Protein AF-A0A974UGQ9-F1 (afdb_monomer)

Nearest PDB structures (foldseek):
  7v5c-assembly1_B  TM=2.512E-01  e=5.609E+00  Mus musculus
  8k7b-assembly1_B  TM=2.085E-01  e=6.513E+00  Homo sapiens

Radius of gyration: 21.63 Å; Cα contacts (8 Å, |Δi|>4): 113; chains: 1; bounding box: 71×26×60 Å

Structure (mmCIF, N/CA/C/O backbone):
data_AF-A0A974UGQ9-F1
#
_entry.id   AF-A0A974UGQ9-F1
#
loop_
_atom_site.group_PDB
_atom_site.id
_atom_site.type_symbol
_atom_site.label_atom_id
_atom_site.label_alt_id
_atom_site.label_comp_id
_atom_site.label_asym_id
_atom_site.label_entity_id
_atom_site.label_seq_id
_atom_site.pdbx_PDB_ins_code
_atom_site.Cartn_x
_atom_site.Cartn_y
_atom_site.Cartn_z
_atom_site.occupancy
_atom_site.B_iso_or_equiv
_atom_site.auth_seq_id
_atom_site.auth_comp_id
_atom_site.auth_asym_id
_atom_site.auth_atom_id
_atom_site.pdbx_PDB_model_num
ATOM 1 N N . MET A 1 1 ? -46.590 -1.034 2.538 1.00 43.97 1 MET A N 1
ATOM 2 C CA . MET A 1 1 ? -45.376 -0.932 3.390 1.00 43.97 1 MET A CA 1
ATOM 3 C C . MET A 1 1 ? -44.302 -2.013 3.119 1.00 43.97 1 MET A C 1
ATOM 5 O O . MET A 1 1 ? -43.391 -2.143 3.923 1.00 43.97 1 MET A O 1
ATOM 9 N N . GLY A 1 2 ? -44.325 -2.757 1.995 1.00 46.28 2 GLY A N 1
ATOM 10 C CA . GLY A 1 2 ? -43.420 -3.911 1.774 1.00 46.28 2 GLY A CA 1
ATOM 11 C C . GLY A 1 2 ? -42.158 -3.693 0.917 1.00 46.28 2 GLY A C 1
ATOM 12 O O . GLY A 1 2 ? -41.289 -4.555 0.915 1.00 46.28 2 GLY A O 1
ATOM 13 N N . LYS A 1 3 ? -42.015 -2.569 0.194 1.00 45.50 3 LYS A N 1
ATOM 14 C CA . LYS A 1 3 ? -40.876 -2.352 -0.730 1.00 45.50 3 LYS A CA 1
ATOM 15 C C . LYS A 1 3 ? -39.628 -1.748 -0.064 1.00 45.50 3 LYS A C 1
ATOM 17 O O . LYS A 1 3 ? -38.515 -2.003 -0.506 1.00 45.50 3 LYS A O 1
ATOM 22 N N . THR A 1 4 ? -39.797 -0.987 1.016 1.00 51.03 4 THR A N 1
ATOM 23 C CA . THR A 1 4 ? -38.701 -0.299 1.723 1.00 51.03 4 THR A CA 1
ATOM 24 C C . THR A 1 4 ? -37.868 -1.227 2.608 1.00 51.03 4 THR A C 1
ATOM 26 O O . THR A 1 4 ? -36.657 -1.046 2.680 1.00 51.03 4 THR A O 1
ATOM 29 N N . LYS A 1 5 ? -38.472 -2.259 3.219 1.00 51.47 5 LYS A N 1
ATOM 30 C CA . LYS A 1 5 ? -37.735 -3.266 4.011 1.00 51.47 5 LYS A CA 1
ATOM 31 C C . LYS A 1 5 ? -36.704 -4.024 3.170 1.00 51.47 5 LYS A C 1
ATOM 33 O O . LYS A 1 5 ? -35.559 -4.133 3.580 1.00 51.47 5 LYS A O 1
ATOM 38 N N . ASN A 1 6 ? -37.082 -4.438 1.961 1.00 61.50 6 ASN A N 1
ATOM 39 C CA . ASN A 1 6 ? -36.206 -5.196 1.065 1.00 61.50 6 ASN A CA 1
ATOM 40 C C . ASN A 1 6 ? -35.046 -4.328 0.524 1.00 61.50 6 ASN A C 1
ATOM 42 O O . ASN A 1 6 ? -33.913 -4.780 0.431 1.00 61.50 6 ASN A O 1
ATOM 46 N N . GLY A 1 7 ? -35.292 -3.040 0.241 1.00 64.62 7 GLY A N 1
ATOM 47 C CA . GLY A 1 7 ? -34.238 -2.101 -0.172 1.00 64.62 7 GLY A CA 1
ATOM 48 C C . GLY A 1 7 ? -33.210 -1.811 0.927 1.00 64.62 7 GLY A C 1
ATOM 49 O O . GLY A 1 7 ? -32.010 -1.812 0.658 1.00 64.62 7 GLY A O 1
ATOM 50 N N . LEU A 1 8 ? -33.670 -1.617 2.167 1.00 65.38 8 LEU A N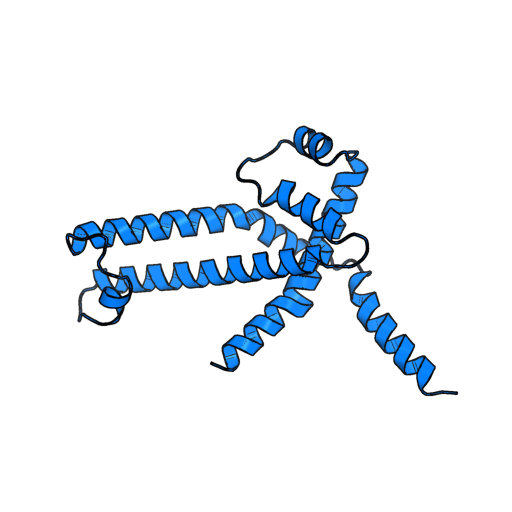 1
ATOM 51 C CA . LEU A 1 8 ? -32.792 -1.421 3.324 1.00 65.38 8 LEU A CA 1
ATOM 52 C C . LEU A 1 8 ? -32.012 -2.689 3.669 1.00 65.38 8 LEU A C 1
ATOM 54 O O . LEU A 1 8 ? -30.823 -2.595 3.935 1.00 65.38 8 LEU A O 1
ATOM 58 N N . GLU A 1 9 ? -32.630 -3.869 3.602 1.00 62.41 9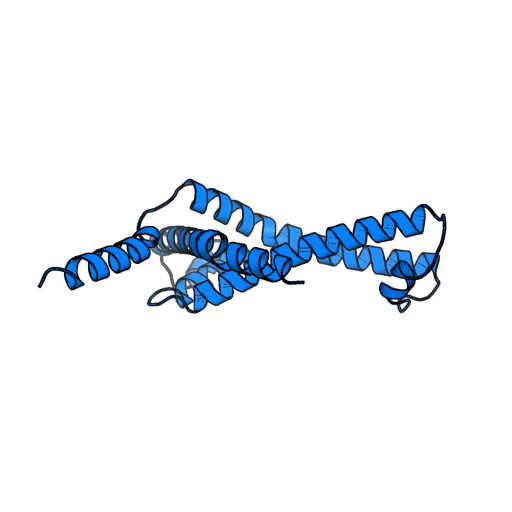 GLU A N 1
ATOM 59 C CA . GLU A 1 9 ? -31.929 -5.146 3.790 1.00 62.41 9 GLU A CA 1
ATOM 60 C C . GLU A 1 9 ? -30.865 -5.381 2.715 1.00 62.41 9 GLU A C 1
ATOM 62 O O . GLU A 1 9 ? -29.772 -5.833 3.036 1.00 62.41 9 GLU A O 1
ATOM 67 N N . ARG A 1 10 ? -31.125 -5.012 1.454 1.00 60.66 10 ARG A N 1
ATOM 68 C CA . ARG A 1 10 ? -30.128 -5.094 0.372 1.00 60.66 10 ARG A CA 1
ATOM 69 C C . ARG A 1 10 ? -28.969 -4.120 0.575 1.00 60.66 10 ARG A C 1
ATOM 71 O O . ARG A 1 10 ? -27.827 -4.535 0.421 1.00 60.66 10 ARG A O 1
ATOM 78 N N . LEU A 1 11 ? -29.246 -2.876 0.976 1.00 58.72 11 LEU A N 1
ATOM 79 C CA . LEU A 1 11 ? -28.219 -1.894 1.354 1.00 58.72 11 LEU A CA 1
ATOM 80 C C . LEU A 1 11 ? -27.404 -2.377 2.559 1.00 58.72 11 LEU A C 1
ATOM 82 O O . LEU A 1 11 ? -26.178 -2.378 2.534 1.00 58.72 11 LEU A O 1
ATOM 86 N N . MET A 1 12 ? -28.073 -2.838 3.613 1.00 59.41 12 MET A N 1
ATOM 87 C CA . MET A 1 12 ? -27.414 -3.374 4.801 1.00 59.41 12 MET A CA 1
ATOM 88 C C . MET A 1 12 ? -26.589 -4.618 4.475 1.00 59.41 12 MET A C 1
ATOM 90 O O . MET A 1 12 ? -25.503 -4.755 5.018 1.00 59.41 12 MET A O 1
ATOM 94 N N . ASN A 1 13 ? -27.048 -5.489 3.574 1.00 56.56 13 ASN A N 1
ATOM 95 C CA . ASN A 1 13 ? -26.286 -6.655 3.137 1.00 56.56 13 ASN A CA 1
ATOM 96 C C . ASN A 1 13 ? -25.090 -6.263 2.266 1.00 56.56 13 ASN A C 1
ATOM 98 O O . ASN A 1 13 ? -24.013 -6.797 2.494 1.00 56.56 13 ASN A O 1
ATOM 102 N N . SER A 1 14 ? -25.221 -5.285 1.360 1.00 55.34 14 SER A N 1
ATOM 103 C CA . SER A 1 14 ? -24.062 -4.767 0.623 1.00 55.34 14 SER A CA 1
ATOM 104 C C . SER A 1 14 ? -23.028 -4.151 1.564 1.00 55.34 14 SER A C 1
ATOM 106 O O . SER A 1 14 ? -21.843 -4.347 1.352 1.00 55.34 14 SER A O 1
ATOM 108 N N . PHE A 1 15 ? -23.455 -3.484 2.645 1.00 55.97 15 PHE A N 1
ATOM 109 C CA . PHE A 1 15 ? -22.542 -2.947 3.661 1.00 55.97 15 PHE A CA 1
ATOM 110 C C . PHE A 1 15 ? -22.051 -3.989 4.689 1.00 55.97 15 PHE A C 1
ATOM 112 O O . PHE A 1 15 ? -21.025 -3.765 5.325 1.00 55.97 15 PHE A O 1
ATOM 119 N N . LYS A 1 16 ? -22.741 -5.126 4.857 1.00 51.59 16 LYS A N 1
ATOM 120 C CA . LYS A 1 16 ? -22.330 -6.229 5.747 1.00 51.59 16 LYS A CA 1
ATOM 121 C C . LYS A 1 16 ? -21.181 -7.057 5.185 1.00 51.59 16 LYS A C 1
ATOM 123 O O . LYS A 1 16 ? -20.422 -7.590 5.985 1.00 51.59 16 LYS A O 1
ATOM 128 N N . ILE A 1 17 ? -21.017 -7.114 3.858 1.00 54.16 17 ILE A N 1
ATOM 129 C CA . ILE A 1 17 ? -19.864 -7.778 3.215 1.00 54.16 17 ILE A CA 1
ATOM 130 C C . ILE A 1 17 ? -18.532 -7.231 3.776 1.00 54.16 17 ILE A C 1
ATOM 132 O O . ILE A 1 17 ? -17.543 -7.949 3.824 1.00 54.16 17 ILE A O 1
ATOM 136 N N . TYR A 1 18 ? -18.511 -5.988 4.279 1.00 55.34 18 TYR A N 1
ATOM 137 C CA . TYR A 1 18 ? -17.323 -5.350 4.864 1.00 55.34 18 TYR A CA 1
ATOM 138 C C . TYR A 1 18 ? -17.048 -5.693 6.335 1.00 55.34 18 TYR A C 1
ATOM 140 O O . TYR A 1 18 ? -15.960 -5.382 6.821 1.00 55.34 18 TYR A O 1
ATOM 148 N N . ASP A 1 19 ? -18.016 -6.257 7.064 1.00 57.75 19 ASP A N 1
ATOM 149 C CA . ASP A 1 19 ? -17.893 -6.520 8.510 1.00 57.75 19 ASP A CA 1
ATOM 150 C C . ASP A 1 19 ? -17.558 -7.993 8.808 1.00 57.75 19 ASP A C 1
ATOM 152 O O . ASP A 1 19 ? -17.143 -8.331 9.919 1.00 57.75 19 ASP A O 1
ATOM 156 N N . GLU A 1 20 ? -17.691 -8.870 7.809 1.00 67.56 20 GLU A N 1
ATOM 157 C CA . GLU A 1 20 ? -17.295 -10.272 7.899 1.00 67.56 20 GLU A CA 1
ATOM 158 C C . GLU A 1 20 ? -15.805 -10.413 7.555 1.00 67.56 20 GLU A C 1
ATOM 160 O O . GLU A 1 20 ? -15.330 -9.965 6.512 1.00 67.56 20 GLU A O 1
ATOM 165 N N . PHE A 1 21 ? -15.029 -10.981 8.481 1.00 76.31 21 PHE A N 1
ATOM 166 C CA . PHE A 1 21 ? -13.603 -11.201 8.262 1.00 76.31 21 PHE A CA 1
ATOM 167 C C . PHE A 1 21 ? -13.412 -12.339 7.257 1.00 76.31 21 PHE A C 1
ATOM 169 O O . PHE A 1 21 ? -13.636 -13.500 7.591 1.00 76.31 21 PHE A O 1
ATOM 176 N N . ASP A 1 22 ? -12.956 -11.999 6.055 1.00 85.81 22 ASP A N 1
ATOM 177 C CA . ASP A 1 22 ? -12.518 -12.968 5.055 1.00 85.81 22 ASP A CA 1
ATOM 178 C C . ASP A 1 22 ? -11.011 -13.232 5.215 1.00 85.81 22 ASP A C 1
ATOM 180 O O . ASP A 1 22 ? -10.165 -12.358 4.992 1.00 85.81 22 ASP A O 1
ATOM 184 N N . GLU A 1 23 ? -10.674 -14.451 5.642 1.00 89.12 23 GLU A N 1
ATOM 185 C CA . GLU A 1 23 ? -9.294 -14.880 5.877 1.00 89.12 23 GLU A CA 1
ATOM 186 C C . GLU A 1 23 ? -8.458 -14.900 4.595 1.00 89.12 23 GLU A C 1
ATOM 188 O O . GLU A 1 23 ? -7.276 -14.550 4.634 1.00 89.12 23 GLU A O 1
ATOM 193 N N . LYS A 1 24 ? -9.069 -15.242 3.458 1.00 89.94 24 LYS A N 1
ATOM 194 C CA . LYS A 1 24 ? -8.385 -15.287 2.169 1.00 89.94 24 LYS A CA 1
ATOM 195 C C . LYS A 1 24 ? -8.063 -13.876 1.690 1.00 89.94 24 LYS A C 1
ATOM 197 O O . LYS A 1 24 ? -6.913 -13.591 1.374 1.00 89.94 24 LYS A O 1
ATOM 202 N N . VAL A 1 25 ? -9.043 -12.970 1.727 1.00 90.19 25 VAL A N 1
ATOM 203 C CA . VAL A 1 25 ? -8.835 -11.554 1.364 1.00 90.19 25 VAL A CA 1
ATOM 204 C C . VAL A 1 25 ? -7.772 -10.916 2.254 1.00 90.19 25 VAL A C 1
ATOM 206 O O . VAL A 1 25 ? -6.920 -10.172 1.771 1.00 90.19 25 VAL A O 1
ATOM 209 N N . TYR A 1 26 ? -7.788 -11.220 3.554 1.00 92.19 26 TYR A N 1
ATOM 210 C CA . TYR A 1 26 ? -6.749 -10.766 4.472 1.00 92.19 26 TYR A CA 1
ATOM 211 C C . TYR A 1 26 ? -5.364 -11.308 4.100 1.00 92.19 26 TYR A C 1
ATOM 213 O O . TYR A 1 26 ? -4.403 -10.539 4.091 1.00 92.19 26 TYR A O 1
ATOM 221 N N . HIS A 1 27 ? -5.254 -12.609 3.821 1.00 92.88 27 HIS A N 1
ATOM 222 C CA . HIS A 1 27 ? -3.992 -13.253 3.468 1.00 92.88 27 HIS A CA 1
ATOM 223 C C . HIS A 1 27 ? -3.395 -12.655 2.190 1.00 92.88 27 HIS A C 1
ATOM 225 O O . HIS A 1 27 ? -2.250 -12.200 2.205 1.00 92.88 27 HIS A O 1
ATOM 231 N N . ASP A 1 28 ? -4.197 -12.563 1.129 1.00 92.62 28 ASP A N 1
ATOM 232 C CA . ASP A 1 28 ? -3.773 -12.030 -0.165 1.00 92.62 28 ASP A CA 1
ATOM 233 C C . ASP A 1 28 ? -3.378 -10.546 -0.040 1.00 92.62 28 ASP A C 1
ATOM 235 O O . ASP A 1 28 ? -2.323 -10.132 -0.526 1.00 92.62 28 ASP A O 1
ATOM 239 N N . ALA A 1 29 ? -4.168 -9.741 0.690 1.00 94.81 29 ALA A N 1
ATOM 240 C CA . ALA A 1 29 ? -3.834 -8.344 0.989 1.00 94.81 29 ALA A CA 1
ATOM 241 C C . ALA A 1 29 ? -2.516 -8.229 1.755 1.00 94.81 29 ALA A C 1
ATOM 243 O O . ALA A 1 29 ? -1.700 -7.349 1.482 1.00 94.81 29 ALA A O 1
ATOM 244 N N . HIS A 1 30 ? -2.316 -9.091 2.754 1.00 94.56 30 HIS A N 1
ATOM 245 C CA . HIS A 1 30 ? -1.131 -9.044 3.597 1.00 94.56 30 HIS A CA 1
ATOM 246 C C . HIS A 1 30 ? 0.131 -9.366 2.800 1.00 94.56 30 HIS A C 1
ATOM 248 O O . HIS A 1 30 ? 1.124 -8.655 2.957 1.00 94.56 30 HIS A O 1
ATOM 254 N N . LEU A 1 31 ? 0.082 -10.379 1.931 1.00 93.19 31 LEU A N 1
ATOM 255 C CA . LEU A 1 31 ? 1.177 -10.715 1.023 1.00 93.19 31 LEU A CA 1
ATOM 256 C C . LEU A 1 31 ? 1.503 -9.552 0.088 1.00 93.19 31 LEU A C 1
ATOM 258 O O . LEU A 1 31 ? 2.662 -9.145 0.027 1.00 93.19 31 LEU A O 1
ATOM 262 N N . LEU A 1 32 ? 0.488 -8.971 -0.559 1.00 92.44 32 LEU A N 1
ATOM 263 C CA . LEU A 1 32 ? 0.669 -7.854 -1.487 1.00 92.44 32 LEU A CA 1
ATOM 264 C C . LEU A 1 32 ? 1.346 -6.649 -0.816 1.00 92.44 32 LEU A C 1
ATOM 266 O O . LEU A 1 32 ? 2.270 -6.057 -1.367 1.00 92.44 32 LEU A O 1
ATOM 270 N N . LEU A 1 33 ? 0.924 -6.316 0.406 1.00 92.94 33 LEU A N 1
ATOM 271 C CA . LEU A 1 33 ? 1.519 -5.231 1.186 1.00 92.94 33 LEU A CA 1
ATOM 272 C C . LEU A 1 33 ? 2.970 -5.520 1.603 1.00 92.94 33 LEU A C 1
ATOM 274 O O . LEU A 1 33 ? 3.762 -4.588 1.692 1.00 92.94 33 LEU A O 1
ATOM 278 N N . ASN A 1 34 ? 3.334 -6.783 1.864 1.00 89.75 34 ASN A N 1
ATOM 279 C CA . ASN A 1 34 ? 4.714 -7.135 2.220 1.00 89.75 34 ASN A CA 1
ATOM 280 C C . ASN A 1 34 ? 5.664 -7.027 1.019 1.00 89.75 34 ASN A C 1
ATOM 282 O O . ASN A 1 34 ? 6.802 -6.614 1.208 1.00 89.75 34 ASN A O 1
ATOM 286 N N . ILE A 1 35 ? 5.210 -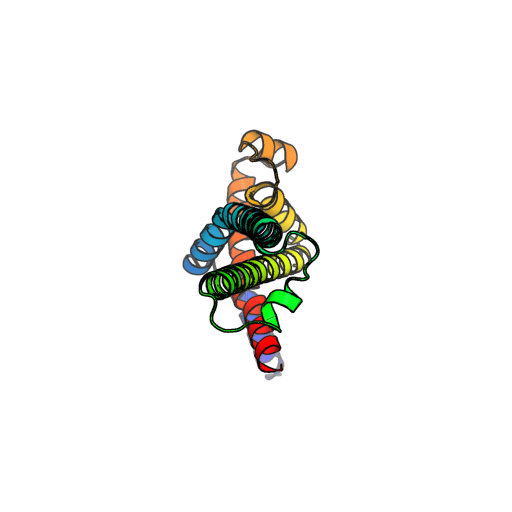7.391 -0.186 1.00 88.00 35 ILE A N 1
ATOM 287 C CA . ILE A 1 35 ? 6.050 -7.358 -1.394 1.00 88.00 35 ILE A CA 1
ATOM 288 C C . ILE A 1 35 ? 6.098 -5.977 -2.056 1.00 88.00 35 ILE A C 1
ATOM 290 O O . ILE A 1 35 ? 6.930 -5.755 -2.928 1.00 88.00 35 ILE A O 1
ATOM 294 N N . TYR A 1 36 ? 5.228 -5.041 -1.657 1.00 88.69 36 TYR A N 1
ATOM 295 C CA . TYR A 1 36 ? 5.134 -3.710 -2.263 1.00 88.69 36 TYR A CA 1
ATOM 296 C C . TYR A 1 36 ? 6.491 -3.001 -2.362 1.00 88.69 36 TYR A C 1
ATOM 298 O O . TYR A 1 36 ? 6.860 -2.525 -3.433 1.00 88.69 36 TYR A O 1
ATOM 306 N N . SER A 1 37 ? 7.245 -2.944 -1.261 1.00 85.00 37 SER A N 1
ATOM 307 C CA . SER A 1 37 ? 8.530 -2.238 -1.225 1.00 85.00 37 SER A CA 1
ATOM 308 C C . SER A 1 37 ? 9.585 -2.913 -2.098 1.00 85.00 37 SER A C 1
ATOM 310 O O . SER A 1 37 ? 10.362 -2.218 -2.751 1.00 85.00 37 SER A O 1
ATOM 312 N N . ASP A 1 38 ? 9.573 -4.247 -2.160 1.00 84.44 38 ASP A N 1
ATOM 313 C CA . ASP A 1 38 ? 10.481 -5.027 -3.003 1.00 84.44 38 ASP A CA 1
ATOM 314 C C . ASP A 1 38 ? 10.167 -4.806 -4.490 1.00 84.44 38 ASP A C 1
ATOM 316 O O . ASP A 1 38 ? 11.071 -4.574 -5.290 1.00 84.44 38 ASP A O 1
ATOM 320 N N . VAL A 1 39 ? 8.880 -4.787 -4.854 1.00 84.31 39 VAL A N 1
ATOM 321 C CA . VAL A 1 39 ? 8.420 -4.486 -6.220 1.00 84.31 39 VAL A CA 1
ATOM 322 C C . VAL A 1 39 ? 8.761 -3.046 -6.602 1.00 84.31 39 VAL A C 1
ATOM 324 O O . VAL A 1 39 ? 9.307 -2.807 -7.676 1.00 84.31 39 VAL A O 1
ATOM 327 N N . LEU A 1 40 ? 8.511 -2.076 -5.718 1.00 85.56 40 LEU A N 1
ATOM 328 C CA . LEU A 1 40 ? 8.843 -0.671 -5.963 1.00 85.56 40 LEU A CA 1
ATOM 329 C C . LEU A 1 40 ? 10.354 -0.466 -6.141 1.00 85.56 40 LEU A C 1
ATOM 331 O O . LEU A 1 40 ? 10.779 0.320 -6.991 1.00 85.56 40 LEU A O 1
ATOM 335 N N . TRP A 1 41 ? 11.171 -1.165 -5.351 1.00 85.12 41 TRP A N 1
ATOM 336 C CA . TRP A 1 41 ? 12.622 -1.174 -5.517 1.00 85.12 41 TRP A CA 1
ATOM 337 C C . TRP A 1 41 ? 13.030 -1.816 -6.850 1.00 85.12 41 TRP A C 1
ATOM 339 O O . TRP A 1 41 ? 13.834 -1.235 -7.581 1.00 85.12 41 TRP A O 1
ATOM 349 N N . GLY A 1 42 ? 12.419 -2.949 -7.209 1.00 84.69 42 GLY A N 1
ATOM 350 C CA . GLY A 1 42 ? 12.642 -3.645 -8.477 1.00 84.69 42 GLY A CA 1
ATOM 351 C C . GLY A 1 42 ? 12.346 -2.772 -9.697 1.00 84.69 42 GLY A C 1
ATOM 352 O O . GLY A 1 42 ? 13.184 -2.677 -10.588 1.00 84.69 42 GLY A O 1
ATOM 353 N N . ILE A 1 43 ? 11.222 -2.048 -9.698 1.00 83.38 43 ILE A N 1
ATOM 354 C CA . ILE A 1 43 ? 10.856 -1.099 -10.765 1.00 83.38 43 ILE A CA 1
ATOM 355 C C . ILE A 1 43 ? 11.908 0.011 -10.899 1.00 83.38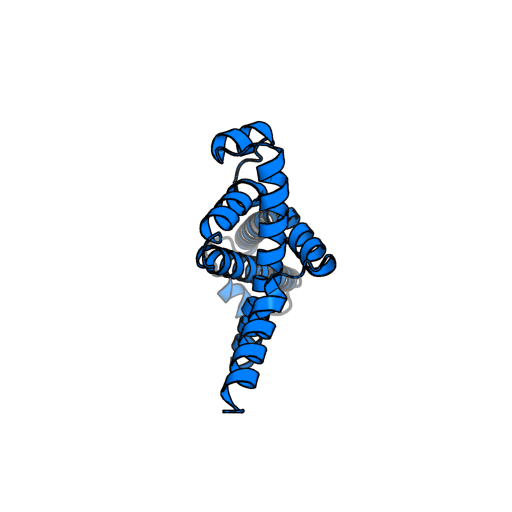 43 ILE A C 1
ATOM 357 O O . ILE A 1 43 ? 12.377 0.290 -12.002 1.00 83.38 43 ILE A O 1
ATOM 361 N N . LYS A 1 44 ? 12.322 0.632 -9.783 1.00 82.94 44 LYS A N 1
ATOM 362 C CA . LYS A 1 44 ? 13.347 1.695 -9.786 1.00 82.94 44 LYS A CA 1
ATOM 363 C C . LYS A 1 44 ? 14.688 1.194 -10.326 1.00 82.94 44 LYS A C 1
ATOM 365 O O . LYS A 1 44 ? 15.368 1.918 -11.056 1.00 82.94 44 LYS A O 1
ATOM 370 N N . ASN A 1 45 ? 15.069 -0.032 -9.974 1.00 83.31 45 ASN A N 1
ATOM 371 C CA . ASN A 1 45 ? 16.301 -0.642 -10.458 1.00 83.31 45 ASN A CA 1
ATOM 372 C C . ASN A 1 45 ? 16.202 -1.018 -11.943 1.00 83.31 45 ASN A C 1
ATOM 374 O O . ASN A 1 45 ? 17.123 -0.730 -12.698 1.00 83.31 45 ASN A O 1
ATOM 378 N N . SER A 1 46 ? 15.072 -1.584 -12.373 1.00 79.88 46 SER A N 1
ATOM 379 C CA . SER A 1 46 ? 14.811 -1.913 -13.778 1.00 79.88 46 SER A CA 1
ATOM 380 C C . SER A 1 46 ? 14.893 -0.670 -14.664 1.00 79.88 46 SER A C 1
ATOM 382 O O . SER A 1 46 ? 15.645 -0.649 -15.632 1.00 79.88 46 SER A O 1
ATOM 384 N N . TYR A 1 47 ? 14.241 0.427 -14.263 1.00 77.38 47 TYR A N 1
ATOM 385 C CA . TYR A 1 47 ? 14.324 1.697 -14.987 1.00 77.38 47 TYR A CA 1
ATOM 386 C C . TYR A 1 47 ? 15.764 2.218 -15.084 1.00 77.38 47 TYR A C 1
ATOM 388 O O . TYR A 1 47 ? 16.198 2.689 -16.132 1.00 77.38 47 TYR A O 1
ATOM 396 N N . THR A 1 48 ? 16.530 2.101 -13.996 1.00 79.00 48 THR A N 1
ATOM 397 C CA . THR A 1 48 ? 17.944 2.499 -13.974 1.00 79.00 48 THR A CA 1
ATOM 398 C C . THR A 1 48 ? 18.776 1.651 -14.939 1.00 79.00 48 THR A C 1
ATOM 400 O O . THR A 1 48 ? 19.578 2.200 -15.693 1.00 79.00 48 THR A O 1
ATOM 403 N N . ASN A 1 49 ? 18.558 0.334 -14.954 1.00 78.62 49 ASN A N 1
ATOM 404 C CA . ASN A 1 49 ? 19.225 -0.593 -15.866 1.00 78.62 49 ASN A CA 1
ATOM 405 C C . ASN A 1 49 ? 18.893 -0.278 -17.328 1.00 78.62 49 ASN A C 1
ATOM 407 O O . ASN A 1 49 ? 19.813 -0.121 -18.125 1.00 78.62 49 ASN A O 1
ATOM 411 N N . ILE A 1 50 ? 17.610 -0.087 -17.655 1.00 74.44 50 ILE A N 1
ATOM 412 C CA . ILE A 1 50 ? 17.153 0.282 -19.003 1.00 74.44 50 ILE A CA 1
ATOM 413 C C . ILE A 1 50 ? 17.832 1.582 -19.459 1.00 74.44 50 ILE A C 1
ATOM 415 O O . ILE A 1 50 ? 18.366 1.651 -20.562 1.00 74.44 50 ILE A O 1
ATOM 419 N N . VAL A 1 51 ? 17.892 2.609 -18.602 1.00 73.06 51 VAL A N 1
ATOM 420 C CA . VAL A 1 51 ? 18.568 3.880 -18.924 1.00 73.06 51 VAL A CA 1
ATOM 421 C C . VAL A 1 51 ? 20.071 3.687 -19.174 1.00 73.06 51 VAL A C 1
ATOM 423 O O . VAL A 1 51 ? 20.627 4.310 -20.084 1.00 73.06 51 VAL A O 1
ATOM 426 N N . CYS A 1 52 ? 20.740 2.840 -18.388 1.00 75.75 52 CYS A N 1
ATOM 427 C CA . CYS A 1 52 ? 22.153 2.512 -18.581 1.00 75.75 52 CYS A CA 1
ATOM 428 C C . CYS A 1 52 ? 22.391 1.764 -19.898 1.00 75.75 52 CYS A C 1
ATOM 430 O O . CYS A 1 52 ? 23.245 2.186 -20.676 1.00 75.75 52 CYS A O 1
ATOM 432 N N . GLU A 1 53 ? 21.615 0.719 -20.183 1.00 71.19 53 GLU A N 1
ATOM 433 C CA . GLU A 1 53 ? 21.722 -0.052 -21.427 1.00 71.19 53 GLU A CA 1
ATOM 434 C C . GLU A 1 53 ? 21.432 0.822 -22.655 1.00 71.19 53 GLU A C 1
ATOM 436 O O . GLU A 1 53 ? 22.177 0.778 -23.634 1.00 71.19 53 GLU A O 1
ATOM 441 N N . CYS A 1 54 ? 20.445 1.720 -22.582 1.00 68.00 54 CYS A N 1
ATOM 442 C CA . CYS A 1 54 ? 20.203 2.706 -23.635 1.00 68.00 54 CYS A CA 1
ATOM 443 C C . CYS A 1 54 ? 21.413 3.626 -23.857 1.00 68.00 54 CYS A C 1
ATOM 445 O O . CYS A 1 54 ? 21.790 3.906 -24.994 1.00 68.00 54 CYS A O 1
ATOM 447 N N . LYS A 1 55 ? 22.068 4.084 -22.786 1.00 70.88 55 LYS A N 1
ATOM 448 C CA . LYS A 1 55 ? 23.278 4.907 -22.904 1.00 70.88 55 LYS A CA 1
ATOM 449 C C . LYS A 1 55 ? 24.445 4.131 -23.521 1.00 70.88 55 LYS A C 1
ATOM 451 O O . LYS A 1 55 ? 25.202 4.716 -24.292 1.00 70.88 55 LYS A O 1
ATOM 456 N N . GLU A 1 56 ? 24.604 2.853 -23.190 1.00 70.56 56 GLU A N 1
ATOM 457 C CA . GLU A 1 56 ? 25.656 1.996 -23.752 1.00 70.56 56 GLU A CA 1
ATOM 458 C C . GLU A 1 56 ? 25.433 1.696 -25.236 1.00 70.56 56 GLU A C 1
ATOM 460 O O . GLU A 1 56 ? 26.379 1.749 -26.020 1.00 70.56 56 GLU A O 1
ATOM 465 N N . ILE A 1 57 ? 24.191 1.410 -25.626 1.00 66.50 57 ILE A N 1
ATOM 466 C CA . ILE A 1 57 ? 23.845 1.031 -26.999 1.00 66.50 57 ILE A CA 1
ATOM 467 C C . ILE A 1 57 ? 23.785 2.261 -27.912 1.00 66.50 57 ILE A C 1
ATOM 469 O O . ILE A 1 57 ? 24.278 2.214 -29.037 1.00 66.50 57 ILE A O 1
ATOM 473 N N . TYR A 1 58 ? 23.220 3.372 -27.431 1.00 65.62 58 TYR A N 1
ATOM 474 C CA . TYR A 1 58 ? 22.893 4.530 -28.269 1.00 65.62 58 TYR A CA 1
ATOM 475 C C . TYR A 1 58 ? 23.739 5.778 -27.977 1.00 65.62 58 TYR A C 1
ATOM 477 O O . TYR A 1 58 ? 23.586 6.799 -28.645 1.00 65.62 58 TYR A O 1
ATOM 485 N N . GLY A 1 59 ? 24.626 5.747 -26.975 1.00 62.94 59 GLY A N 1
ATOM 486 C CA . GLY A 1 59 ? 25.498 6.876 -26.618 1.00 62.94 59 GLY A CA 1
ATOM 487 C C . GLY A 1 59 ? 24.773 8.086 -26.014 1.00 62.94 59 GLY A C 1
ATOM 488 O O . GLY A 1 59 ? 25.417 9.070 -25.647 1.00 62.94 59 GLY A O 1
ATOM 489 N N . ASN A 1 60 ? 23.446 8.024 -25.878 1.00 59.25 60 ASN A N 1
ATOM 490 C CA . ASN A 1 60 ? 22.618 9.075 -25.307 1.00 59.25 60 ASN A CA 1
ATOM 491 C C . ASN A 1 60 ? 21.544 8.465 -24.395 1.00 59.25 60 ASN A C 1
ATOM 493 O O . ASN A 1 60 ? 20.750 7.632 -24.816 1.00 59.25 60 ASN A O 1
ATOM 497 N N . SER A 1 61 ? 21.495 8.920 -23.143 1.00 55.28 61 SER A N 1
ATOM 498 C CA . SER A 1 61 ? 20.470 8.518 -22.171 1.00 55.28 61 SER A CA 1
ATOM 499 C C . SER A 1 61 ? 19.117 9.207 -22.395 1.00 55.28 61 SER A C 1
ATOM 501 O O . SER A 1 61 ? 18.188 8.965 -21.633 1.00 55.28 61 SER A O 1
ATOM 503 N N . SER A 1 62 ? 19.019 10.113 -23.377 1.00 53.88 62 SER A N 1
ATOM 504 C CA . SER A 1 62 ? 17.790 10.824 -23.747 1.00 53.88 62 SER A CA 1
ATOM 505 C C . SER A 1 62 ? 17.077 10.232 -24.962 1.00 53.88 62 SER A C 1
ATOM 507 O O . SER A 1 62 ? 16.086 10.829 -25.383 1.00 53.88 62 SER A O 1
ATOM 509 N N . VAL A 1 63 ? 17.573 9.131 -25.548 1.00 52.75 63 VAL A N 1
ATOM 510 C CA . VAL A 1 63 ? 16.795 8.388 -26.551 1.00 52.75 63 VAL A CA 1
ATOM 511 C C . VAL A 1 63 ? 15.529 7.963 -25.835 1.00 52.75 63 VAL A C 1
ATOM 513 O O . VAL A 1 63 ? 15.579 7.202 -24.864 1.00 52.75 63 VAL A O 1
ATOM 516 N N . ALA A 1 64 ? 14.421 8.599 -26.207 1.00 54.62 64 ALA A N 1
ATOM 517 C CA . ALA A 1 64 ? 13.165 8.380 -25.535 1.00 54.62 64 ALA A CA 1
ATOM 518 C C . ALA A 1 64 ? 12.869 6.895 -25.682 1.00 54.62 64 ALA A C 1
ATOM 520 O O . ALA A 1 64 ? 13.049 6.324 -26.750 1.00 54.62 64 ALA A O 1
ATOM 521 N N . VAL A 1 65 ? 12.402 6.266 -24.615 1.00 51.22 65 VAL A N 1
ATOM 522 C CA . VAL A 1 65 ? 11.893 4.890 -24.628 1.00 51.22 65 VAL A CA 1
ATOM 523 C C . VAL A 1 65 ? 10.983 4.620 -25.852 1.00 51.22 65 VAL A C 1
ATOM 525 O O . VAL A 1 65 ? 10.964 3.517 -26.386 1.00 51.22 65 VAL A O 1
ATOM 528 N N . LEU A 1 66 ? 10.315 5.664 -26.358 1.00 50.97 66 LEU A N 1
ATOM 529 C CA . LEU A 1 66 ? 9.542 5.690 -27.602 1.00 50.97 66 LEU A CA 1
ATOM 530 C C . LEU A 1 66 ? 10.344 5.422 -28.889 1.00 50.97 66 LEU A C 1
ATOM 532 O O . LEU A 1 66 ? 9.823 4.729 -29.752 1.00 50.97 66 LEU A O 1
ATOM 536 N N . ASP A 1 67 ? 11.578 5.909 -29.019 1.00 53.81 67 ASP A N 1
ATOM 537 C CA . ASP A 1 67 ? 12.431 5.682 -30.199 1.00 53.81 67 ASP A CA 1
ATOM 538 C C . ASP A 1 67 ? 12.902 4.223 -30.275 1.00 53.81 67 ASP A C 1
ATOM 540 O O . ASP A 1 67 ? 13.069 3.672 -31.359 1.00 53.81 67 ASP A O 1
ATOM 544 N N . VAL A 1 68 ? 13.046 3.564 -29.118 1.00 55.34 68 VAL A N 1
ATOM 545 C CA . VAL A 1 68 ? 13.287 2.116 -29.060 1.00 55.34 68 VAL A CA 1
ATOM 546 C C . VAL A 1 68 ? 12.054 1.373 -29.597 1.00 55.34 68 VAL A C 1
ATOM 548 O O . VAL A 1 68 ? 12.216 0.378 -30.295 1.00 55.34 68 VAL A O 1
ATOM 551 N N . MET A 1 69 ? 10.824 1.854 -29.333 1.00 52.59 69 MET A N 1
ATOM 552 C CA . MET A 1 69 ? 9.554 1.215 -29.754 1.00 52.59 69 MET A CA 1
ATOM 553 C C . MET A 1 69 ? 9.221 1.391 -31.234 1.00 52.59 69 MET A C 1
ATOM 555 O O . MET A 1 69 ? 8.541 0.540 -31.810 1.00 52.59 69 MET A O 1
ATOM 559 N N . THR A 1 70 ? 9.653 2.486 -31.851 1.00 54.66 70 THR A N 1
ATOM 560 C CA . THR A 1 70 ? 9.235 2.856 -33.209 1.00 54.66 70 THR A CA 1
ATOM 561 C C . THR A 1 70 ? 10.217 2.436 -34.293 1.00 54.66 70 THR A C 1
ATOM 563 O O . THR A 1 70 ? 9.828 2.380 -35.461 1.00 54.66 70 THR A O 1
ATOM 566 N N . GLU A 1 71 ? 11.455 2.091 -33.944 1.00 59.91 71 GLU A N 1
ATOM 567 C CA . GLU A 1 71 ? 12.506 1.881 -34.928 1.00 59.91 71 GLU A CA 1
ATOM 568 C C . GLU A 1 71 ? 13.384 0.664 -34.566 1.00 59.91 71 GLU A C 1
ATOM 570 O O . GLU A 1 71 ? 13.802 0.484 -33.429 1.00 59.91 71 GLU A O 1
ATOM 575 N N . PHE A 1 72 ? 13.678 -0.167 -35.576 1.00 53.47 72 PHE A N 1
ATOM 576 C CA . PHE A 1 72 ? 14.605 -1.319 -35.582 1.00 53.47 72 PHE A CA 1
ATOM 577 C C . PHE A 1 72 ? 14.021 -2.658 -35.064 1.00 53.47 72 PHE A C 1
ATOM 579 O O . PHE A 1 72 ? 13.716 -2.851 -33.900 1.00 53.47 72 PHE A O 1
ATOM 586 N N . GLY A 1 73 ? 13.817 -3.702 -35.875 1.00 51.84 73 GLY A N 1
ATOM 587 C CA . GLY A 1 73 ? 14.641 -4.167 -36.991 1.00 51.84 73 GLY A CA 1
ATOM 588 C C . GLY A 1 73 ? 15.678 -5.193 -36.510 1.00 51.84 73 GLY A C 1
ATOM 589 O O . GLY A 1 73 ? 16.847 -4.872 -36.367 1.00 51.84 73 GLY A O 1
ATOM 590 N N . SER A 1 74 ? 15.266 -6.447 -36.289 1.00 54.34 74 SER A N 1
ATOM 591 C CA . SER A 1 74 ? 16.114 -7.656 -36.126 1.00 54.34 74 SER A CA 1
ATOM 592 C C . SER A 1 74 ? 17.179 -7.746 -35.010 1.00 54.34 74 SER A C 1
ATOM 594 O O . SER A 1 74 ? 17.718 -8.839 -34.841 1.00 54.34 74 SER A O 1
ATOM 596 N N . ASP A 1 75 ? 17.463 -6.708 -34.218 1.00 67.06 75 ASP A N 1
ATOM 597 C CA . ASP A 1 75 ? 18.448 -6.806 -33.126 1.00 67.06 75 ASP A CA 1
ATOM 598 C C . ASP A 1 75 ? 17.850 -7.466 -31.867 1.00 67.06 75 ASP A C 1
ATOM 600 O O . ASP A 1 75 ? 16.845 -7.019 -31.310 1.00 67.06 75 ASP A O 1
ATOM 604 N N . LEU A 1 76 ? 18.468 -8.562 -31.420 1.00 62.31 76 LEU A N 1
ATOM 605 C CA . LEU A 1 76 ? 18.045 -9.333 -30.249 1.00 62.31 76 LEU A CA 1
ATOM 606 C C . LEU A 1 76 ? 18.113 -8.495 -28.963 1.00 62.31 76 LEU A C 1
ATOM 608 O O . LEU A 1 76 ? 17.272 -8.669 -28.086 1.00 62.31 76 LEU A O 1
ATOM 612 N N . LYS A 1 77 ? 19.075 -7.569 -28.856 1.00 64.62 77 LYS A N 1
ATOM 613 C CA . LYS A 1 77 ? 19.225 -6.719 -27.663 1.00 64.62 77 LYS A CA 1
ATOM 614 C C . LYS A 1 77 ? 18.115 -5.677 -27.535 1.00 64.62 77 LYS A C 1
ATOM 616 O O . LYS A 1 77 ? 17.611 -5.474 -26.437 1.00 64.62 77 LYS A O 1
ATOM 621 N N . ALA A 1 78 ? 17.681 -5.080 -28.646 1.00 65.38 78 ALA A N 1
ATOM 622 C CA . ALA A 1 78 ? 16.547 -4.154 -28.651 1.00 65.38 78 ALA A CA 1
ATOM 623 C C . ALA A 1 78 ? 15.240 -4.854 -28.238 1.00 65.38 78 ALA A C 1
ATOM 625 O O . ALA A 1 78 ? 14.450 -4.292 -27.487 1.00 65.38 78 ALA A O 1
ATOM 626 N N . LYS A 1 79 ? 15.037 -6.111 -28.659 1.00 68.06 79 LYS A N 1
ATOM 627 C CA . LYS A 1 79 ? 13.880 -6.918 -28.232 1.00 68.06 79 LYS A CA 1
ATOM 628 C C . LYS A 1 79 ? 13.879 -7.227 -26.734 1.00 68.06 79 LYS A C 1
ATOM 630 O O . LYS A 1 79 ? 12.842 -7.093 -26.102 1.00 68.06 79 LYS A O 1
ATOM 635 N N . LEU A 1 80 ? 15.026 -7.605 -26.168 1.00 69.06 80 LEU A N 1
ATOM 636 C CA . LEU A 1 80 ? 15.135 -7.877 -24.729 1.00 69.06 80 LEU A CA 1
ATOM 637 C C . LEU A 1 80 ? 14.863 -6.621 -23.889 1.00 69.06 80 LEU A C 1
ATOM 639 O O . LEU A 1 80 ? 14.203 -6.706 -22.859 1.00 69.06 80 LEU A O 1
ATOM 643 N N . LEU A 1 81 ? 15.320 -5.456 -24.356 1.00 69.56 81 LEU A N 1
ATOM 644 C CA . LEU A 1 81 ? 15.017 -4.171 -23.724 1.00 69.56 81 LEU A CA 1
ATOM 645 C C . LEU A 1 81 ? 13.524 -3.835 -23.754 1.00 69.56 81 LEU A C 1
ATOM 647 O O . LEU A 1 81 ? 12.993 -3.330 -22.767 1.00 69.56 81 LEU A O 1
ATOM 651 N N . HIS A 1 82 ? 12.842 -4.139 -24.861 1.00 70.62 82 HIS A N 1
ATOM 652 C CA . HIS A 1 82 ? 11.386 -4.006 -24.954 1.00 70.62 82 HIS A CA 1
ATOM 653 C C . HIS A 1 82 ? 10.652 -4.887 -23.957 1.00 70.62 82 HIS A C 1
ATOM 655 O O . HIS A 1 82 ? 9.820 -4.385 -23.210 1.00 70.62 82 HIS A O 1
ATOM 661 N N . GLU A 1 83 ? 10.989 -6.173 -23.904 1.00 75.88 83 GLU A N 1
ATOM 662 C CA . GLU A 1 83 ? 10.369 -7.119 -22.969 1.00 75.88 83 GLU A CA 1
ATOM 663 C C . GLU A 1 83 ? 10.570 -6.668 -21.510 1.00 75.88 83 GLU A C 1
ATOM 665 O O . GLU A 1 83 ? 9.624 -6.628 -20.726 1.00 75.88 83 GLU A O 1
ATOM 670 N N . GLN A 1 84 ? 11.780 -6.219 -21.155 1.00 75.94 84 GLN A N 1
ATOM 671 C CA . GLN A 1 84 ? 12.070 -5.677 -19.821 1.00 75.94 84 GLN A CA 1
ATOM 672 C C . GLN A 1 84 ? 11.262 -4.415 -19.493 1.00 75.94 84 GLN A C 1
ATOM 674 O O . GLN A 1 84 ? 10.854 -4.208 -18.343 1.00 75.94 84 GLN A O 1
ATOM 679 N N . LEU A 1 85 ? 11.043 -3.547 -20.480 1.00 76.12 85 LEU A N 1
ATOM 680 C CA . LEU A 1 85 ? 10.227 -2.352 -20.315 1.00 76.12 85 LEU A CA 1
ATOM 681 C C . LEU A 1 85 ? 8.752 -2.715 -20.108 1.00 76.12 85 LEU A C 1
ATOM 683 O O . LEU A 1 85 ? 8.125 -2.170 -19.199 1.00 76.12 85 LEU A O 1
ATOM 687 N N . GLU A 1 86 ? 8.214 -3.641 -20.904 1.00 78.31 86 GLU A N 1
ATOM 688 C CA . GLU A 1 86 ? 6.838 -4.132 -20.766 1.00 78.31 86 GLU A CA 1
ATOM 689 C C . GLU A 1 86 ? 6.598 -4.735 -19.374 1.00 78.31 86 GLU A C 1
ATOM 691 O O . GLU A 1 86 ? 5.638 -4.357 -18.696 1.00 78.31 86 GLU A O 1
ATOM 696 N N . ASP A 1 87 ? 7.512 -5.581 -18.889 1.00 78.94 87 ASP A N 1
ATOM 697 C CA . ASP A 1 87 ? 7.453 -6.158 -17.538 1.00 78.94 87 ASP A CA 1
ATOM 698 C C . ASP A 1 87 ? 7.490 -5.079 -16.439 1.00 78.94 87 ASP A C 1
ATOM 700 O O . ASP A 1 87 ? 6.806 -5.165 -15.405 1.00 78.94 87 ASP A O 1
ATOM 704 N N . THR A 1 88 ? 8.280 -4.025 -16.659 1.00 80.75 88 THR A N 1
ATOM 705 C CA . THR A 1 88 ? 8.396 -2.897 -15.727 1.00 80.75 88 THR A CA 1
ATOM 706 C C . THR A 1 88 ? 7.110 -2.069 -15.691 1.00 80.75 88 THR A C 1
ATOM 708 O O . THR A 1 88 ? 6.640 -1.715 -14.606 1.00 80.75 88 THR A O 1
ATOM 711 N N . GLU A 1 89 ? 6.496 -1.794 -16.844 1.00 79.19 89 GLU A N 1
ATOM 712 C CA . GLU A 1 89 ? 5.217 -1.079 -16.917 1.00 79.19 89 GLU A CA 1
ATOM 713 C C . GLU A 1 89 ? 4.065 -1.920 -16.340 1.00 79.19 89 GLU A C 1
ATOM 715 O O . GLU A 1 89 ? 3.241 -1.394 -15.589 1.00 79.19 89 GLU A O 1
ATOM 720 N N . ALA A 1 90 ? 4.049 -3.239 -16.560 1.00 78.56 90 ALA A N 1
ATOM 721 C CA . ALA A 1 90 ? 3.091 -4.133 -15.907 1.00 78.56 90 ALA A CA 1
ATOM 722 C C . ALA A 1 90 ? 3.223 -4.092 -14.371 1.00 78.56 90 ALA A C 1
ATOM 724 O O . ALA A 1 90 ? 2.226 -4.018 -13.646 1.00 78.56 90 ALA A O 1
ATOM 725 N N . SER A 1 91 ? 4.456 -4.070 -13.858 1.00 84.44 91 SER A N 1
ATOM 726 C CA . SER A 1 91 ? 4.723 -3.951 -12.419 1.00 84.44 91 SER A CA 1
ATOM 727 C C . SER A 1 91 ? 4.262 -2.602 -11.850 1.00 84.44 91 SER A C 1
ATOM 729 O O . SER A 1 91 ? 3.734 -2.532 -10.739 1.00 84.44 91 SER A O 1
ATOM 731 N N . LYS A 1 92 ? 4.407 -1.520 -12.617 1.00 85.88 92 LYS A N 1
ATOM 732 C CA . LYS A 1 92 ? 3.957 -0.172 -12.243 1.00 85.88 92 LYS A CA 1
ATOM 733 C C . LYS A 1 92 ? 2.434 -0.065 -12.161 1.00 85.88 92 LYS A C 1
ATOM 735 O O . LYS A 1 92 ? 1.927 0.528 -11.212 1.00 85.88 92 LYS A O 1
ATOM 740 N N . VAL A 1 93 ? 1.706 -0.728 -13.060 1.00 86.88 93 VAL A N 1
ATOM 7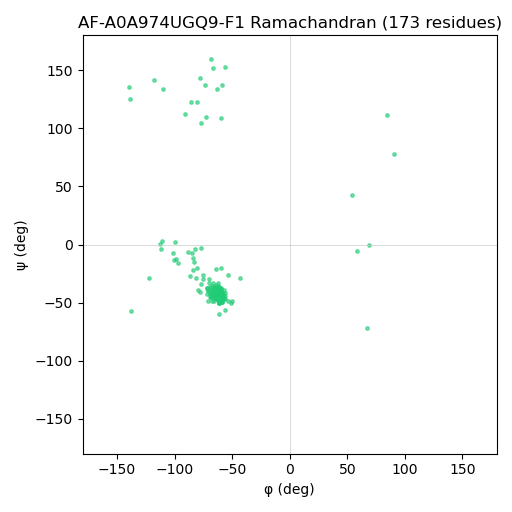41 C CA . VAL A 1 93 ? 0.239 -0.830 -12.977 1.00 86.88 93 VAL A CA 1
ATOM 742 C C . VAL A 1 93 ? -0.207 -1.418 -11.632 1.00 86.88 93 VAL A C 1
ATOM 744 O O . VAL A 1 93 ? -1.144 -0.913 -11.012 1.00 86.88 93 VAL A O 1
ATOM 747 N N . ILE A 1 94 ? 0.486 -2.444 -11.125 1.00 86.12 94 ILE A N 1
ATOM 748 C CA . ILE A 1 94 ? 0.176 -3.036 -9.812 1.00 86.12 94 ILE A CA 1
ATOM 749 C C . ILE A 1 94 ? 0.353 -2.000 -8.689 1.00 86.12 94 ILE A C 1
ATOM 751 O O . ILE A 1 94 ? -0.495 -1.906 -7.797 1.00 86.12 94 ILE A O 1
ATOM 755 N N . ILE A 1 95 ? 1.415 -1.191 -8.743 1.00 89.56 95 ILE A N 1
ATOM 756 C CA . ILE A 1 95 ? 1.664 -0.105 -7.783 1.00 89.56 95 ILE A CA 1
ATOM 757 C C . ILE A 1 95 ? 0.541 0.941 -7.828 1.00 89.56 95 ILE A C 1
ATOM 759 O O . ILE A 1 95 ? 0.044 1.351 -6.776 1.00 89.56 95 ILE A O 1
ATOM 763 N N . ASP A 1 96 ? 0.082 1.326 -9.018 1.00 90.12 96 ASP A N 1
ATOM 764 C CA . ASP A 1 96 ? -0.995 2.309 -9.187 1.00 90.12 96 ASP A CA 1
ATOM 765 C C . ASP A 1 96 ? -2.338 1.809 -8.638 1.00 90.12 96 ASP A C 1
ATOM 767 O O . ASP A 1 96 ? -3.078 2.556 -7.985 1.00 90.12 96 ASP A O 1
ATOM 771 N N . ILE A 1 97 ? -2.632 0.520 -8.825 1.00 91.00 97 ILE A N 1
ATOM 772 C CA . ILE A 1 97 ? -3.814 -0.138 -8.258 1.00 91.00 97 ILE A CA 1
ATOM 773 C C . ILE A 1 97 ? -3.743 -0.141 -6.719 1.00 91.00 97 ILE A C 1
ATOM 775 O O . ILE A 1 97 ? -4.725 0.202 -6.052 1.00 91.00 97 ILE A O 1
ATOM 779 N N . ILE A 1 98 ? -2.583 -0.470 -6.135 1.00 92.50 98 ILE A N 1
ATOM 780 C CA . ILE A 1 98 ? -2.370 -0.436 -4.677 1.00 92.50 98 ILE A CA 1
ATOM 781 C C . ILE A 1 98 ? -2.563 0.985 -4.132 1.00 92.50 98 ILE A C 1
ATOM 783 O O . ILE A 1 98 ? -3.302 1.180 -3.163 1.00 92.50 98 ILE A O 1
ATOM 787 N N . ASN A 1 99 ? -1.954 1.986 -4.772 1.00 92.50 99 ASN A N 1
ATOM 788 C CA . ASN A 1 99 ? -2.074 3.391 -4.379 1.00 92.50 99 ASN A CA 1
ATOM 789 C C . ASN A 1 99 ? -3.528 3.877 -4.441 1.00 92.50 99 ASN A C 1
ATOM 791 O O . ASN A 1 99 ? -4.016 4.519 -3.507 1.00 92.50 99 ASN A O 1
ATOM 795 N N . SER A 1 100 ? -4.258 3.502 -5.491 1.00 94.06 100 SER A N 1
ATOM 796 C CA . SER A 1 100 ? -5.683 3.813 -5.638 1.00 94.06 100 SER A CA 1
ATOM 797 C C . SER A 1 100 ? -6.523 3.195 -4.513 1.00 94.06 100 SER A C 1
ATOM 799 O O . SER A 1 100 ? -7.392 3.860 -3.937 1.00 94.06 100 SER A O 1
ATOM 801 N N . ALA A 1 101 ? -6.228 1.951 -4.124 1.00 94.75 101 ALA A N 1
ATOM 802 C CA . ALA A 1 101 ? -6.880 1.300 -2.990 1.00 94.75 101 ALA A CA 1
ATOM 803 C C . ALA A 1 101 ? -6.558 1.976 -1.648 1.00 94.75 101 ALA A C 1
ATOM 805 O O . ALA A 1 101 ? -7.460 2.139 -0.823 1.00 94.75 101 ALA A O 1
ATOM 806 N N . LEU A 1 102 ? -5.327 2.449 -1.431 1.00 95.00 102 LEU A N 1
ATOM 807 C CA . LEU A 1 102 ? -4.969 3.220 -0.233 1.00 95.00 102 LEU A CA 1
ATOM 808 C C . LEU A 1 102 ? -5.701 4.563 -0.161 1.00 95.00 102 LEU A C 1
ATOM 810 O O . LEU A 1 102 ? -6.196 4.937 0.906 1.00 95.00 102 LEU A O 1
ATOM 814 N N . LEU A 1 103 ? -5.810 5.283 -1.280 1.00 94.94 103 LEU A N 1
ATOM 815 C CA . LEU A 1 103 ? -6.534 6.554 -1.329 1.00 94.94 103 LEU A CA 1
ATOM 816 C C . LEU A 1 103 ? -8.015 6.359 -0.992 1.00 94.94 103 LEU A C 1
ATOM 818 O O . LEU A 1 103 ? -8.571 7.109 -0.188 1.00 94.94 103 LEU A O 1
ATOM 822 N N . ARG A 1 104 ? -8.641 5.307 -1.530 1.00 94.56 104 ARG A N 1
ATOM 823 C CA . ARG A 1 104 ? -10.031 4.960 -1.209 1.00 94.56 104 ARG A CA 1
ATOM 824 C C . ARG A 1 104 ? -10.191 4.440 0.226 1.00 94.56 104 ARG A C 1
ATOM 826 O O . ARG A 1 104 ? -11.190 4.738 0.875 1.00 94.56 104 ARG A O 1
ATOM 833 N N . LEU A 1 105 ? -9.196 3.737 0.772 1.00 94.94 105 LEU A N 1
ATOM 834 C CA . LEU A 1 105 ? -9.162 3.376 2.193 1.00 94.94 105 LEU A CA 1
ATOM 835 C C . LEU A 1 105 ? -9.147 4.622 3.082 1.00 94.94 105 LEU A C 1
ATOM 837 O O . LEU A 1 105 ? -9.879 4.675 4.067 1.00 94.94 105 LEU A O 1
ATOM 841 N N . LYS A 1 106 ? -8.349 5.637 2.734 1.00 96.12 106 LYS A N 1
ATOM 842 C CA . LYS A 1 106 ? -8.251 6.889 3.497 1.00 96.12 106 LYS A CA 1
ATOM 843 C C . LYS A 1 106 ? -9.592 7.617 3.588 1.00 96.12 106 LYS A C 1
ATOM 845 O O . LYS A 1 106 ? -9.898 8.178 4.638 1.00 96.12 106 LYS A O 1
ATOM 850 N N . THR A 1 107 ? -10.388 7.590 2.519 1.00 93.06 107 THR A N 1
ATOM 851 C CA . THR A 1 107 ? -11.715 8.227 2.466 1.00 93.06 107 THR A CA 1
ATOM 852 C C . THR A 1 107 ? -12.827 7.371 3.076 1.00 93.06 107 THR A C 1
ATOM 854 O O . THR A 1 107 ? -13.960 7.841 3.199 1.00 93.06 107 THR A O 1
ATOM 857 N N . TYR A 1 108 ? -12.526 6.141 3.510 1.00 89.25 108 TYR A N 1
ATOM 858 C CA . TYR A 1 108 ? -13.511 5.276 4.146 1.00 89.25 108 TYR A CA 1
ATOM 859 C C . TYR A 1 108 ? -14.028 5.887 5.467 1.00 89.25 108 TYR A C 1
ATOM 861 O O . TYR A 1 108 ? -13.228 6.309 6.313 1.00 89.25 108 TYR A O 1
ATOM 869 N N . PRO A 1 109 ? -15.354 5.901 5.709 1.00 87.12 109 PRO A N 1
ATOM 870 C CA . PRO A 1 109 ? -15.927 6.525 6.896 1.00 87.12 109 PRO A CA 1
ATOM 871 C C . PRO A 1 109 ? -15.370 5.988 8.224 1.00 87.12 109 PRO A C 1
ATOM 873 O O . PRO A 1 109 ? -15.007 4.817 8.365 1.00 87.12 109 PRO A O 1
ATOM 876 N N . LYS A 1 110 ? -15.398 6.838 9.258 1.00 86.31 110 LYS A N 1
ATOM 877 C CA . LYS A 1 110 ? -14.978 6.553 10.644 1.00 86.31 110 LYS A CA 1
ATOM 878 C C . LYS A 1 110 ? -13.474 6.306 10.805 1.00 86.31 110 LYS A C 1
ATOM 880 O O . LYS A 1 110 ? -12.791 7.120 11.409 1.00 86.31 110 LYS A O 1
ATOM 885 N N . LYS A 1 111 ? -12.972 5.160 10.336 1.00 87.56 111 LYS A N 1
ATOM 886 C CA . LYS A 1 111 ? -11.611 4.672 10.632 1.00 87.56 111 LYS A CA 1
ATOM 887 C C . LYS A 1 111 ? -10.672 4.650 9.429 1.00 87.56 111 LYS A C 1
ATOM 889 O O . LYS A 1 111 ? -9.523 4.259 9.610 1.00 87.56 111 LYS A O 1
ATOM 894 N N . GLY A 1 112 ? -11.124 5.073 8.247 1.00 91.25 112 GLY A N 1
ATOM 895 C CA . GLY A 1 112 ? -10.318 5.051 7.025 1.00 91.25 112 GLY A CA 1
ATOM 896 C C . GLY A 1 112 ? -8.975 5.757 7.180 1.00 91.25 112 GLY A C 1
ATOM 897 O O . GLY A 1 112 ? -7.932 5.162 6.926 1.00 91.25 112 GLY A O 1
ATOM 898 N N . GLU A 1 113 ? -8.974 6.977 7.721 1.00 95.00 113 GLU A N 1
ATOM 899 C CA . GLU A 1 113 ? -7.736 7.732 7.942 1.00 95.00 113 GLU A CA 1
ATOM 900 C C . GLU A 1 113 ? -6.785 7.041 8.936 1.00 95.00 113 GLU A C 1
ATOM 902 O O . GLU A 1 113 ? -5.580 6.967 8.697 1.00 95.00 113 GLU A O 1
ATOM 907 N N . ALA A 1 114 ? -7.315 6.480 10.027 1.00 94.31 114 ALA A N 1
ATOM 908 C CA . ALA A 1 114 ? -6.515 5.751 11.011 1.00 94.31 114 ALA A CA 1
ATOM 909 C C . ALA A 1 114 ? -5.911 4.466 10.415 1.00 94.31 114 ALA A C 1
ATOM 911 O O . ALA A 1 114 ? -4.741 4.165 10.643 1.00 94.31 114 ALA A O 1
ATOM 912 N N . TYR A 1 115 ? -6.683 3.724 9.619 1.00 96.12 115 TYR A N 1
ATOM 913 C CA . TYR A 1 115 ? -6.204 2.537 8.909 1.00 96.12 115 TYR A CA 1
ATOM 914 C C . TYR A 1 115 ? -5.160 2.881 7.856 1.00 96.12 115 TYR A C 1
ATOM 916 O O . TYR A 1 115 ? -4.120 2.229 7.806 1.00 96.12 115 TYR A O 1
ATOM 924 N N . HIS A 1 116 ? -5.378 3.949 7.096 1.00 96.50 116 HIS A N 1
ATOM 925 C CA . HIS A 1 116 ? -4.398 4.474 6.158 1.00 96.50 116 HIS A CA 1
ATOM 926 C C . HIS A 1 116 ? -3.083 4.847 6.861 1.00 96.50 116 HIS A C 1
ATOM 928 O O . HIS A 1 116 ? -2.021 4.454 6.388 1.00 96.50 116 HIS A O 1
ATOM 934 N N . LYS A 1 117 ? -3.121 5.542 8.009 1.00 95.25 117 LYS A N 1
ATOM 935 C CA . LYS A 1 117 ? -1.913 5.868 8.798 1.00 95.25 117 LYS A CA 1
ATOM 936 C C . LYS A 1 117 ? -1.161 4.614 9.249 1.00 95.25 117 LYS A C 1
ATOM 938 O O . LYS A 1 117 ? 0.048 4.536 9.056 1.00 95.25 117 LYS A O 1
ATOM 943 N N . ILE A 1 118 ? -1.878 3.619 9.781 1.00 95.56 118 ILE A N 1
ATOM 944 C CA . ILE A 1 118 ? -1.281 2.343 10.205 1.00 95.56 118 ILE A CA 1
ATOM 945 C C . ILE A 1 118 ? -0.593 1.650 9.027 1.00 95.56 118 ILE A C 1
ATOM 947 O O . ILE A 1 118 ? 0.559 1.243 9.162 1.00 95.56 118 ILE A O 1
ATOM 951 N N . LEU A 1 119 ? -1.267 1.514 7.879 1.00 95.31 119 LEU A N 1
ATOM 952 C CA . LEU A 1 119 ? -0.677 0.841 6.721 1.00 95.31 119 LEU A CA 1
ATOM 953 C C . LEU A 1 119 ? 0.537 1.602 6.186 1.00 95.31 119 LEU A C 1
ATOM 955 O O . LEU A 1 119 ? 1.567 0.972 5.971 1.00 95.31 119 LEU A O 1
ATOM 959 N N . ASN A 1 120 ? 0.457 2.931 6.048 1.00 93.44 120 ASN A N 1
ATOM 960 C CA . ASN A 1 120 ? 1.579 3.743 5.566 1.00 93.44 120 ASN A CA 1
ATOM 961 C C . ASN A 1 120 ? 2.820 3.600 6.440 1.00 93.44 120 ASN A C 1
ATOM 963 O O . ASN A 1 120 ? 3.890 3.295 5.923 1.00 93.44 120 ASN A O 1
ATOM 967 N N . ALA A 1 121 ? 2.666 3.743 7.757 1.00 92.50 121 ALA A N 1
ATOM 968 C CA . ALA A 1 121 ? 3.783 3.587 8.680 1.00 92.50 121 ALA A CA 1
ATOM 969 C C . ALA A 1 121 ? 4.368 2.163 8.642 1.00 92.50 121 ALA A C 1
ATOM 971 O O . ALA A 1 121 ? 5.577 1.990 8.749 1.00 92.50 121 ALA A O 1
ATOM 972 N N . THR A 1 122 ? 3.520 1.144 8.458 1.00 92.44 122 THR A N 1
ATOM 973 C CA . THR A 1 122 ? 3.937 -0.267 8.514 1.00 92.44 122 THR A CA 1
ATOM 974 C C . THR A 1 122 ? 4.607 -0.761 7.227 1.00 92.44 122 THR A C 1
ATOM 976 O O . THR A 1 122 ? 5.538 -1.556 7.312 1.00 92.44 122 THR A O 1
ATOM 979 N N . TYR A 1 123 ? 4.113 -0.350 6.054 1.00 90.88 123 TYR A N 1
ATOM 980 C CA . TYR A 1 123 ? 4.465 -0.972 4.767 1.00 90.88 123 TYR A CA 1
ATOM 981 C C . TYR A 1 123 ? 5.066 -0.011 3.740 1.00 90.88 123 TYR A C 1
ATOM 983 O O . TYR A 1 123 ? 5.844 -0.448 2.903 1.00 90.88 123 TYR A O 1
ATOM 991 N N . PHE A 1 124 ? 4.717 1.276 3.792 1.00 87.50 124 PHE A N 1
ATOM 992 C CA . PHE A 1 124 ? 5.026 2.237 2.721 1.00 87.50 124 PHE A CA 1
ATOM 993 C C . PHE A 1 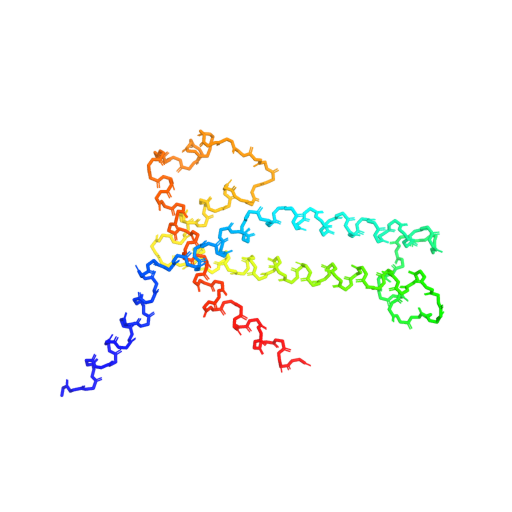124 ? 6.071 3.279 3.126 1.00 87.50 124 PHE A C 1
ATOM 995 O O . PHE A 1 124 ? 6.368 4.194 2.363 1.00 87.50 124 PHE A O 1
ATOM 1002 N N . SER A 1 125 ? 6.618 3.164 4.333 1.00 81.44 125 SER A N 1
ATOM 1003 C CA . SER A 1 125 ? 7.720 4.001 4.783 1.00 81.44 125 SER A CA 1
ATOM 1004 C C . SER A 1 125 ? 9.025 3.587 4.104 1.00 81.44 125 SER A C 1
ATOM 1006 O O . SER A 1 125 ? 9.364 2.405 4.072 1.00 81.44 125 SER A O 1
ATOM 1008 N N . ASP A 1 126 ? 9.812 4.576 3.671 1.00 73.69 126 ASP A N 1
ATOM 1009 C CA . ASP A 1 126 ? 11.181 4.378 3.171 1.00 73.69 126 ASP A CA 1
ATOM 1010 C C . ASP A 1 126 ? 12.111 3.750 4.227 1.00 73.69 126 ASP A C 1
ATOM 1012 O O . ASP A 1 126 ? 13.156 3.185 3.905 1.00 73.69 126 ASP A O 1
ATOM 1016 N N . LYS A 1 127 ? 11.741 3.852 5.509 1.00 75.75 127 LYS A N 1
ATOM 1017 C CA . LYS A 1 127 ? 12.448 3.243 6.638 1.00 75.75 127 LYS A CA 1
ATOM 1018 C C . LYS A 1 127 ? 11.626 2.112 7.234 1.00 75.75 127 LYS A C 1
ATOM 1020 O O . LYS A 1 127 ? 10.449 2.292 7.550 1.00 75.75 127 LYS A O 1
ATOM 1025 N N . LYS A 1 128 ? 12.281 0.980 7.488 1.00 78.25 128 LYS A N 1
ATOM 1026 C CA . LYS A 1 128 ? 11.703 -0.110 8.273 1.00 78.25 128 LYS A CA 1
ATOM 1027 C C . LYS A 1 128 ? 11.769 0.257 9.754 1.00 78.25 128 LYS A C 1
ATOM 1029 O O . LYS A 1 128 ? 12.842 0.232 10.348 1.00 78.25 128 LYS A O 1
ATOM 1034 N N . TYR A 1 129 ? 10.628 0.627 10.319 1.00 84.50 129 TYR A N 1
ATOM 1035 C CA . TYR A 1 129 ? 10.503 0.916 11.744 1.00 84.50 129 TYR A CA 1
ATOM 1036 C C . TYR A 1 129 ? 10.429 -0.374 12.558 1.00 84.50 129 TYR A C 1
ATOM 1038 O O . TYR A 1 129 ? 9.796 -1.350 12.135 1.00 84.50 129 TYR A O 1
ATOM 1046 N N . GLU A 1 130 ? 11.035 -0.375 13.745 1.00 90.12 130 GLU A N 1
ATOM 1047 C CA . GLU A 1 130 ? 10.744 -1.424 14.711 1.00 90.12 130 GLU A CA 1
ATOM 1048 C C . GLU A 1 130 ? 9.311 -1.283 15.228 1.00 90.12 130 GLU A C 1
ATOM 1050 O O . GLU A 1 130 ? 8.682 -0.227 15.150 1.00 90.12 130 GLU A O 1
ATOM 1055 N N . VAL A 1 131 ? 8.768 -2.371 15.782 1.00 89.25 131 VAL A N 1
ATOM 1056 C CA . VAL A 1 131 ? 7.400 -2.348 16.314 1.00 89.25 131 VAL A CA 1
ATOM 1057 C C . VAL A 1 131 ? 7.259 -1.266 17.381 1.00 89.25 131 VAL A C 1
ATOM 1059 O O . VAL A 1 131 ? 6.237 -0.598 17.389 1.00 89.25 131 VAL A O 1
ATOM 1062 N N . GLN A 1 132 ? 8.259 -1.064 18.242 1.00 91.19 132 GLN A N 1
ATOM 1063 C CA . GLN A 1 132 ? 8.186 -0.049 19.292 1.00 91.19 132 GLN A CA 1
ATOM 1064 C C . GLN A 1 132 ? 8.078 1.369 18.709 1.00 91.19 132 GLN A C 1
ATOM 1066 O O . GLN A 1 132 ? 7.155 2.091 19.074 1.00 91.19 132 GLN A O 1
ATOM 1071 N N . ASP A 1 133 ? 8.910 1.704 17.719 1.00 92.81 133 ASP A N 1
ATOM 1072 C CA . ASP A 1 133 ? 8.856 3.002 17.033 1.00 92.81 133 ASP A CA 1
ATOM 1073 C C . ASP A 1 133 ? 7.499 3.242 16.357 1.00 92.81 133 ASP A C 1
ATOM 1075 O O . ASP A 1 133 ? 6.968 4.351 16.384 1.00 92.81 133 ASP A O 1
ATOM 1079 N N . LEU A 1 134 ? 6.904 2.196 15.766 1.00 93.19 134 LEU A N 1
ATOM 1080 C CA . LEU A 1 134 ? 5.564 2.277 15.175 1.00 93.19 134 LEU A CA 1
ATOM 1081 C C . LEU A 1 134 ? 4.490 2.559 16.225 1.00 93.19 134 LEU A C 1
ATOM 1083 O O . LEU A 1 134 ? 3.562 3.322 15.958 1.00 93.19 134 LEU A O 1
ATOM 1087 N N . LEU A 1 135 ? 4.579 1.923 17.396 1.00 94.44 135 LEU A N 1
ATOM 1088 C CA . LEU A 1 135 ? 3.627 2.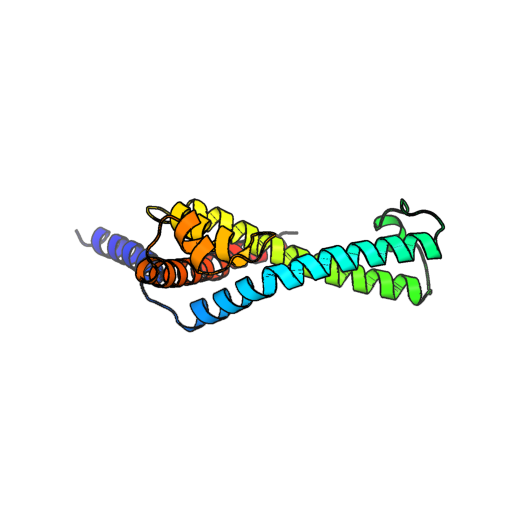137 18.485 1.00 94.44 135 LEU A CA 1
ATOM 1089 C C . LEU A 1 135 ? 3.705 3.568 19.010 1.00 94.44 135 LEU A C 1
ATOM 1091 O O . LEU A 1 135 ? 2.658 4.184 19.207 1.00 94.44 135 LEU A O 1
ATOM 1095 N N . ASP A 1 136 ? 4.919 4.089 19.169 1.00 93.31 136 ASP A N 1
ATOM 1096 C CA . ASP A 1 136 ? 5.158 5.445 19.656 1.00 93.31 136 ASP A CA 1
ATOM 1097 C C . ASP A 1 136 ? 4.706 6.485 18.617 1.00 93.31 136 ASP A C 1
ATOM 1099 O O . ASP A 1 136 ? 3.966 7.407 18.951 1.00 93.31 136 ASP A O 1
ATOM 1103 N N . MET A 1 137 ? 5.037 6.289 17.335 1.00 92.25 137 MET A N 1
ATOM 1104 C CA . MET A 1 137 ? 4.619 7.175 16.238 1.00 92.25 137 MET A CA 1
ATOM 1105 C C . MET A 1 137 ? 3.099 7.223 16.046 1.00 92.25 137 MET A C 1
ATOM 1107 O O . MET A 1 137 ? 2.544 8.264 15.698 1.00 92.25 137 MET A O 1
ATOM 1111 N N . LEU A 1 138 ? 2.423 6.084 16.204 1.00 93.50 138 LEU A N 1
ATOM 1112 C CA . LEU A 1 138 ? 0.975 5.986 16.026 1.00 93.50 138 LEU A CA 1
ATOM 1113 C C . LEU A 1 138 ? 0.199 6.292 17.314 1.00 93.50 138 LEU A C 1
ATOM 1115 O O . LEU A 1 138 ? -1.030 6.334 17.262 1.00 93.50 138 LEU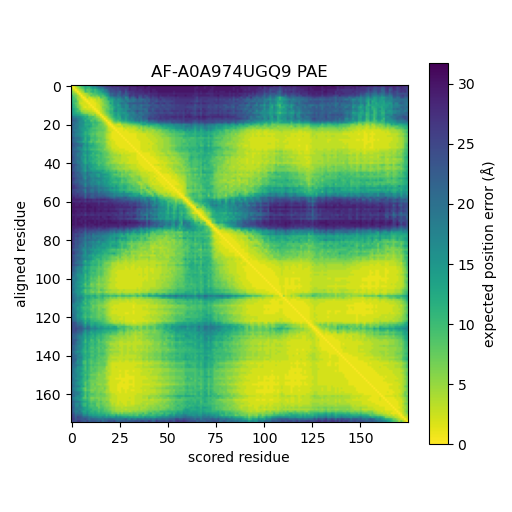 A O 1
ATOM 1119 N N . GLU A 1 139 ? 0.892 6.470 18.443 1.00 95.31 139 GLU A N 1
ATOM 1120 C CA . GLU A 1 139 ? 0.317 6.619 19.785 1.00 95.31 139 GLU A CA 1
ATOM 1121 C C . GLU A 1 139 ? -0.635 5.459 20.149 1.00 95.31 139 GLU A C 1
ATOM 1123 O O . GLU A 1 139 ? -1.732 5.642 20.686 1.00 95.31 139 GLU A O 1
ATOM 1128 N N . LEU A 1 140 ? -0.239 4.219 19.830 1.00 95.06 140 LEU A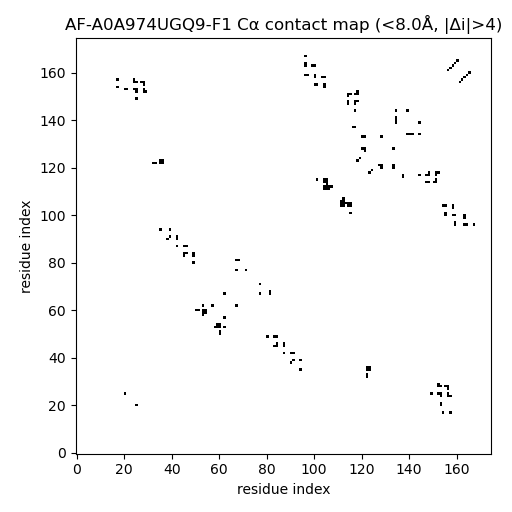 N 1
ATOM 1129 C CA . LEU A 1 140 ? -1.058 3.021 20.042 1.00 95.06 140 LEU A CA 1
ATOM 1130 C C . LEU A 1 140 ? -0.403 2.039 21.005 1.00 95.06 140 LEU A C 1
ATOM 1132 O O . LEU A 1 140 ? 0.776 1.720 20.915 1.00 95.06 140 LEU A O 1
ATOM 1136 N N . SER A 1 141 ? -1.222 1.413 21.852 1.00 96.25 141 SER A N 1
ATOM 1137 C CA . SER A 1 141 ? -0.781 0.217 22.567 1.00 96.25 141 SER A CA 1
ATOM 1138 C C . SER A 1 141 ? -0.559 -0.948 21.599 1.00 96.25 141 SER A C 1
ATOM 1140 O O . SER A 1 141 ? -1.259 -1.085 20.589 1.00 96.25 141 SER A O 1
ATOM 1142 N N . ARG A 1 142 ? 0.352 -1.863 21.954 1.00 94.31 142 ARG A N 1
ATOM 1143 C CA . ARG A 1 142 ? 0.668 -3.058 21.153 1.00 94.31 142 ARG A CA 1
ATOM 1144 C C . ARG A 1 142 ? -0.578 -3.850 20.748 1.00 94.31 142 ARG A C 1
ATOM 1146 O O . ARG A 1 142 ? -0.757 -4.179 19.577 1.00 94.31 142 ARG A O 1
ATOM 1153 N N . SER A 1 143 ? -1.470 -4.125 21.700 1.00 95.62 143 SER A N 1
ATOM 1154 C CA . SER A 1 143 ? -2.712 -4.867 21.446 1.00 95.62 143 SER A CA 1
ATOM 1155 C C . SER A 1 143 ? -3.651 -4.125 20.492 1.00 95.62 143 SER A C 1
ATOM 1157 O O . SER A 1 143 ? -4.280 -4.740 19.627 1.00 95.62 143 SER A O 1
ATOM 1159 N N . THR A 1 144 ? -3.723 -2.797 20.607 1.00 95.50 144 THR A N 1
ATOM 1160 C CA . THR A 1 144 ? -4.529 -1.966 19.712 1.00 95.50 144 THR A CA 1
ATOM 1161 C C . THR A 1 144 ? -3.946 -1.956 18.308 1.00 95.50 144 THR A C 1
ATOM 1163 O O . THR A 1 144 ? -4.700 -2.172 17.362 1.00 95.50 144 THR A O 1
ATOM 1166 N N . TYR A 1 145 ? -2.631 -1.785 18.167 1.00 95.88 145 TYR A N 1
ATOM 1167 C CA . TYR A 1 145 ? -1.946 -1.788 16.878 1.00 95.88 145 TYR A CA 1
ATOM 1168 C C . TYR A 1 145 ? -2.210 -3.071 16.088 1.00 95.88 145 TYR A C 1
ATOM 1170 O O . TYR A 1 145 ? -2.764 -2.996 14.995 1.00 95.88 145 TYR A O 1
ATOM 1178 N N . PHE A 1 146 ? -1.924 -4.254 16.644 1.00 94.94 146 PHE A N 1
ATOM 1179 C CA . PHE A 1 146 ? -2.120 -5.512 15.908 1.00 94.94 146 PHE A CA 1
ATOM 1180 C C . PHE A 1 146 ? -3.586 -5.740 15.522 1.00 94.94 146 PHE A C 1
ATOM 1182 O O . PHE A 1 146 ? -3.881 -6.163 14.402 1.00 94.94 146 PHE A O 1
ATOM 1189 N N . ARG A 1 147 ? -4.524 -5.391 16.412 1.00 94.31 147 ARG A N 1
ATOM 1190 C CA . ARG A 1 147 ? -5.960 -5.496 16.134 1.00 94.31 147 ARG A CA 1
ATOM 1191 C C . ARG A 1 147 ? -6.408 -4.538 15.029 1.00 94.31 147 ARG A C 1
ATOM 1193 O O . ARG A 1 147 ? -7.159 -4.950 14.150 1.00 94.31 147 ARG A O 1
ATOM 1200 N N . GLN A 1 148 ? -5.996 -3.269 15.071 1.00 94.56 148 GLN A N 1
ATOM 1201 C CA . GLN A 1 148 ? -6.377 -2.291 14.045 1.00 94.56 148 GLN A CA 1
ATOM 1202 C C . GLN A 1 148 ? -5.661 -2.562 12.721 1.00 94.56 148 GLN A C 1
ATOM 1204 O O . GLN A 1 148 ? -6.300 -2.458 11.684 1.00 94.56 148 GLN A O 1
ATOM 1209 N N . ARG A 1 149 ? -4.391 -2.985 12.741 1.00 95.44 149 ARG A N 1
ATOM 1210 C CA . ARG A 1 149 ? -3.642 -3.404 11.549 1.00 95.44 149 ARG A CA 1
ATOM 1211 C C . ARG A 1 149 ? -4.342 -4.554 10.834 1.00 95.44 149 ARG A C 1
ATOM 1213 O O . ARG A 1 149 ? -4.550 -4.468 9.631 1.00 95.44 149 ARG A O 1
ATOM 1220 N N . LYS A 1 150 ? -4.778 -5.590 11.562 1.00 94.44 150 LYS A N 1
ATOM 1221 C CA . LYS A 1 150 ? -5.541 -6.700 10.965 1.00 94.44 150 LYS A CA 1
ATOM 1222 C C . LYS A 1 150 ? -6.802 -6.200 10.247 1.00 94.44 150 LYS A C 1
ATOM 1224 O O . LYS A 1 150 ? -7.063 -6.594 9.113 1.00 94.44 150 LYS A O 1
ATOM 1229 N N . LYS A 1 151 ? -7.547 -5.284 10.876 1.00 93.12 151 LYS A N 1
ATOM 1230 C CA . LYS A 1 151 ? -8.742 -4.663 10.277 1.00 93.12 151 LYS A CA 1
ATOM 1231 C C . LYS A 1 151 ? -8.412 -3.784 9.069 1.00 93.12 151 LYS A C 1
ATOM 1233 O O . LYS A 1 151 ? -9.125 -3.849 8.077 1.00 93.12 151 LYS A O 1
ATOM 1238 N N . ALA A 1 152 ? -7.329 -3.013 9.139 1.00 95.25 152 ALA A N 1
ATOM 1239 C CA . ALA A 1 152 ? -6.864 -2.160 8.052 1.00 95.25 152 ALA A CA 1
ATOM 1240 C C . ALA A 1 152 ? -6.503 -2.978 6.806 1.00 95.25 152 ALA A C 1
ATOM 1242 O O . ALA A 1 152 ? -6.963 -2.649 5.721 1.00 95.25 152 ALA A O 1
ATOM 1243 N N . ILE A 1 153 ? -5.745 -4.068 6.975 1.00 95.81 153 ILE A N 1
ATOM 1244 C CA . ILE A 1 153 ? -5.372 -4.985 5.885 1.00 95.81 153 ILE A CA 1
ATOM 1245 C C . ILE A 1 153 ? -6.618 -5.627 5.271 1.00 95.81 153 ILE A C 1
ATOM 1247 O O . ILE A 1 153 ? -6.750 -5.669 4.054 1.00 95.81 153 ILE A O 1
ATOM 1251 N N . SER A 1 154 ? -7.551 -6.084 6.111 1.00 93.31 154 SER A N 1
ATOM 1252 C CA . SER A 1 154 ? -8.789 -6.712 5.632 1.00 93.31 154 SER A CA 1
ATOM 1253 C C . SER A 1 154 ? -9.607 -5.725 4.794 1.00 93.31 154 SER A C 1
ATOM 1255 O O . SER A 1 154 ? -9.952 -6.024 3.658 1.00 93.31 154 SER A O 1
ATOM 1257 N N . LEU A 1 155 ? -9.848 -4.514 5.313 1.00 92.88 155 LEU A N 1
ATOM 1258 C CA . LEU A 1 155 ? -10.595 -3.485 4.589 1.00 92.88 155 LEU A CA 1
ATOM 1259 C C . LEU A 1 155 ? -9.877 -3.042 3.309 1.00 92.88 155 LEU A C 1
ATOM 1261 O O . LEU A 1 155 ? -10.531 -2.850 2.290 1.00 92.88 155 LEU A O 1
ATOM 1265 N N . PHE A 1 156 ? -8.549 -2.907 3.346 1.00 95.19 156 PHE A N 1
ATOM 1266 C CA . PHE A 1 156 ? -7.746 -2.642 2.154 1.00 95.19 156 PHE A CA 1
ATOM 1267 C C . PHE A 1 156 ? -7.978 -3.711 1.083 1.00 95.19 156 PHE A C 1
ATOM 1269 O O . PHE A 1 156 ? -8.261 -3.357 -0.056 1.00 95.19 156 PHE A O 1
ATOM 1276 N N . GLY A 1 157 ? -7.946 -4.996 1.450 1.00 93.19 157 GLY A N 1
ATOM 1277 C CA . GLY A 1 157 ? -8.230 -6.090 0.525 1.00 93.19 157 GLY A CA 1
ATOM 1278 C C . GLY A 1 157 ? -9.632 -5.998 -0.077 1.00 93.19 157 GLY A C 1
ATOM 1279 O O . GLY A 1 157 ? -9.786 -6.040 -1.296 1.00 93.19 157 GLY A O 1
ATOM 1280 N N . VAL A 1 158 ? -10.664 -5.777 0.742 1.00 91.88 158 VAL A N 1
ATOM 1281 C CA . VAL A 1 158 ? -12.027 -5.632 0.205 1.00 91.88 158 VAL A CA 1
ATOM 1282 C C . VAL A 1 158 ? -12.127 -4.424 -0.739 1.00 91.88 158 VAL A C 1
ATOM 1284 O O . VAL A 1 158 ? -12.784 -4.508 -1.773 1.00 91.88 158 VAL A O 1
ATOM 1287 N N . ILE A 1 159 ? -11.449 -3.312 -0.440 1.00 92.81 159 ILE A N 1
ATOM 1288 C CA . ILE A 1 159 ? -11.404 -2.143 -1.333 1.00 92.81 159 ILE A CA 1
ATOM 1289 C C . ILE A 1 159 ? -10.709 -2.474 -2.657 1.00 92.81 159 ILE A C 1
ATOM 1291 O O . ILE A 1 159 ? -11.212 -2.124 -3.727 1.00 92.81 159 ILE A O 1
ATOM 1295 N N . LEU A 1 160 ? -9.569 -3.154 -2.573 1.00 93.12 160 LEU A N 1
ATOM 1296 C CA . LEU A 1 160 ? -8.739 -3.529 -3.704 1.00 93.12 160 LEU A CA 1
ATOM 1297 C C . LEU A 1 160 ? -9.492 -4.454 -4.666 1.00 93.12 160 LEU A C 1
ATOM 1299 O O . LEU A 1 160 ? -9.711 -4.085 -5.816 1.00 93.12 160 LEU A O 1
ATOM 1303 N N . TRP A 1 161 ? -9.938 -5.621 -4.197 1.00 91.12 161 TRP A N 1
ATOM 1304 C CA . TRP A 1 161 ? -10.590 -6.624 -5.048 1.00 91.12 161 TRP A CA 1
ATOM 1305 C C . TRP A 1 161 ? -12.068 -6.343 -5.306 1.00 91.12 161 TRP A C 1
ATOM 1307 O O . TRP A 1 161 ? -12.587 -6.730 -6.349 1.00 91.12 161 TRP A O 1
ATOM 1317 N N . GLY A 1 162 ? -12.756 -5.679 -4.377 1.00 89.31 162 GLY A N 1
ATOM 1318 C CA . GLY A 1 162 ? -14.189 -5.413 -4.485 1.00 89.31 162 GLY A CA 1
ATOM 1319 C C . GLY A 1 162 ? -14.536 -4.180 -5.313 1.00 89.31 162 GLY A C 1
ATOM 1320 O O . GLY A 1 162 ? -15.658 -4.094 -5.806 1.00 89.31 162 GLY A O 1
ATOM 1321 N N . TYR A 1 163 ? -13.603 -3.236 -5.477 1.00 89.38 163 TYR A N 1
ATOM 1322 C CA . TYR A 1 163 ? -13.889 -1.979 -6.169 1.00 89.38 163 TYR A CA 1
ATOM 1323 C C . TYR A 1 163 ? -12.787 -1.531 -7.121 1.00 89.38 163 TYR A C 1
ATOM 1325 O O . TYR A 1 163 ? -13.056 -1.344 -8.302 1.00 89.38 163 TYR A O 1
ATOM 1333 N N . VAL A 1 164 ? -11.553 -1.363 -6.636 1.00 92.00 164 VAL A N 1
ATOM 1334 C CA . VAL A 1 164 ? -10.487 -0.738 -7.437 1.00 92.00 164 VAL A CA 1
ATOM 1335 C C . VAL A 1 164 ? -10.088 -1.610 -8.622 1.00 92.00 164 VAL A C 1
ATOM 1337 O O . VAL A 1 164 ? -10.041 -1.125 -9.746 1.00 92.00 164 VAL A O 1
ATOM 1340 N N . LEU A 1 165 ? -9.843 -2.900 -8.395 1.00 89.44 165 LEU A N 1
ATOM 1341 C CA . LEU A 1 165 ? -9.447 -3.823 -9.454 1.00 89.44 165 LEU A CA 1
ATOM 1342 C C . LEU A 1 165 ? -10.565 -4.019 -10.504 1.00 89.44 165 LEU A C 1
ATOM 1344 O O . LEU A 1 165 ? -10.266 -3.909 -11.692 1.00 89.44 165 LEU A O 1
ATOM 1348 N N . PRO A 1 166 ? -11.847 -4.232 -10.132 1.00 90.94 166 PRO A N 1
ATOM 1349 C CA . PRO A 1 166 ? -12.947 -4.248 -11.099 1.00 90.94 166 PRO A CA 1
ATOM 1350 C C . PRO A 1 166 ? -13.090 -2.959 -11.917 1.00 90.94 166 PRO A C 1
ATOM 1352 O O . PRO A 1 166 ? -13.320 -3.035 -13.125 1.00 90.94 166 PRO A O 1
ATOM 1355 N N . GLU A 1 167 ? -12.954 -1.785 -11.289 1.00 90.31 167 GLU A N 1
ATOM 1356 C CA . GLU A 1 167 ? -12.991 -0.490 -11.985 1.00 90.31 167 GLU A CA 1
ATOM 1357 C C . GLU A 1 167 ? -11.832 -0.371 -12.978 1.00 90.31 167 GLU A C 1
ATOM 1359 O O . GLU A 1 167 ? -12.047 -0.022 -14.136 1.00 90.31 167 GLU A O 1
ATOM 1364 N N . PHE A 1 168 ? -10.622 -0.741 -12.559 1.00 88.94 168 PHE A N 1
ATOM 1365 C CA . PHE A 1 168 ? -9.435 -0.716 -13.406 1.00 88.94 168 PHE A CA 1
ATOM 1366 C C . PHE A 1 168 ? -9.578 -1.622 -14.639 1.00 88.94 168 PHE A C 1
ATOM 1368 O O . PHE A 1 168 ? -9.373 -1.172 -15.764 1.00 88.94 168 PHE A O 1
ATOM 1375 N N . ILE A 1 169 ? -10.013 -2.875 -14.447 1.00 86.31 169 ILE A N 1
ATOM 1376 C CA . ILE A 1 169 ? -10.258 -3.830 -15.544 1.00 86.31 169 ILE A CA 1
ATOM 1377 C C . ILE A 1 169 ? -11.351 -3.319 -16.490 1.00 86.31 169 ILE A C 1
ATOM 1379 O O . ILE A 1 169 ? -11.281 -3.539 -17.698 1.00 86.31 169 ILE A O 1
ATOM 1383 N N . SER A 1 170 ? -12.378 -2.663 -15.948 1.00 86.81 170 SER A N 1
ATOM 1384 C CA . SER A 1 170 ? -13.459 -2.100 -16.760 1.00 86.81 170 SER A CA 1
ATOM 1385 C C . SER A 1 170 ? -12.962 -0.943 -17.622 1.00 86.81 170 SER A C 1
ATOM 1387 O O . SER A 1 170 ? -13.319 -0.885 -18.792 1.00 86.81 170 SER A O 1
ATOM 1389 N N . ASN A 1 171 ? -12.105 -0.077 -17.076 1.00 84.12 171 ASN A N 1
ATOM 1390 C CA . ASN A 1 171 ? -11.517 1.039 -17.815 1.00 84.12 171 ASN A CA 1
ATOM 1391 C C . ASN A 1 171 ? -10.574 0.551 -18.926 1.00 84.12 171 ASN A C 1
ATOM 1393 O O . ASN A 1 171 ? -10.689 1.019 -20.048 1.00 84.12 171 ASN A O 1
ATOM 1397 N N . MET A 1 172 ? -9.740 -0.464 -18.665 1.00 76.50 172 MET A N 1
ATOM 1398 C CA . MET A 1 172 ? -8.855 -1.056 -19.684 1.00 76.50 172 MET A CA 1
ATOM 1399 C C . MET A 1 172 ? -9.584 -1.733 -20.853 1.00 76.50 172 MET A C 1
ATOM 1401 O O . MET A 1 172 ? -8.984 -1.963 -21.892 1.00 76.50 172 MET A O 1
ATOM 1405 N N . ARG A 1 173 ? -10.854 -2.121 -20.692 1.00 65.50 173 ARG A N 1
ATOM 1406 C CA . ARG A 1 173 ? -11.652 -2.732 -21.771 1.00 65.50 173 ARG A CA 1
ATOM 1407 C C . ARG A 1 173 ? -12.317 -1.707 -22.692 1.00 65.50 173 ARG A C 1
ATOM 1409 O O . ARG A 1 173 ? -12.980 -2.116 -23.644 1.00 65.50 173 ARG A O 1
ATOM 1416 N N . LEU A 1 174 ? -12.231 -0.422 -22.355 1.00 57.22 174 LEU A N 1
ATOM 1417 C CA . LEU A 1 174 ? -12.853 0.674 -23.098 1.00 57.22 174 LEU A CA 1
ATOM 1418 C C . LEU A 1 174 ? -11.855 1.433 -23.990 1.00 57.22 174 LEU A C 1
ATOM 1420 O O . LEU A 1 174 ? -12.310 2.256 -24.785 1.00 57.22 174 LEU A O 1
ATOM 1424 N N . ASP A 1 175 ? -10.561 1.122 -23.877 1.00 42.25 175 ASP A N 1
ATOM 1425 C CA . ASP A 1 175 ? -9.461 1.608 -24.720 1.00 42.25 175 ASP A CA 1
ATOM 1426 C C . ASP A 1 175 ? -9.075 0.551 -25.774 1.00 42.25 175 ASP A C 1
ATOM 1428 O O . ASP A 1 175 ? -8.723 0.949 -26.909 1.00 42.25 175 ASP A O 1
#

Foldseek 3Di:
DPPVVVVVVVVVVVVVVLVDQDPVLLVVLVVLLQCLVVLVVVLVVLVVVLLVVCCVVPVDSPCPPVVLVPDDDPDPVSVVSVVSVVVSVVSVVSNVLLVVLLVVLCVDPDCSVVLSLLSCLPRVDPDHDDPVRSCVVSVHDPVRSVVSPSSSSRNSSCSSVVPSVVVVVVVVVVD

Secondary structure (DSSP, 8-state):
--HHHHHHHHHHHHHHTTTS--HHHHHHHHHHHHHHHHHHHHHHHHHHHHHHHHHHHHS-TTS-HHHHHHS--S-HHHHHHHHHHHHHHHHHHHHHHHHHHHHHHHTSTTTHHHHHHHHIIIII-SS---HHHHHHHHT--HHHHHHHHHHHHHHHHHHIIIIIHHHHHHHHT--

Solvent-accessible surface area (backbone atoms only — not comparable to full-atom values): 9789 Å² total; per-residue (Å²): 135,74,70,62,61,57,53,49,52,50,52,51,50,66,59,42,66,74,75,57,90,51,68,64,46,28,49,55,32,47,53,52,48,68,46,44,54,59,50,55,48,48,44,57,50,49,54,50,49,52,43,50,51,39,27,72,76,66,76,38,70,75,66,48,76,62,56,65,74,75,51,82,80,93,50,68,67,62,52,53,52,48,54,54,49,53,56,41,52,56,54,47,52,54,50,53,51,52,51,52,20,46,55,55,36,35,70,36,80,98,49,13,52,61,30,38,51,52,48,39,60,73,47,70,43,98,56,91,68,53,73,65,57,48,26,61,75,68,73,40,54,71,72,54,44,58,55,48,48,55,50,31,38,32,53,38,22,50,40,29,68,72,42,46,50,56,51,51,57,54,56,66,73,74,112

Sequence (175 aa):
MGKTKNGLERLMNSFKIYDEFDEKVYHDAHLLLNIYSDVLWGIKNSYTNIVCECKEIYGNSSVAVLDVMTEFGSDLKAKLLHEQLEDTEASKVIIDIINSALLRLKTYPKKGEAYHKILNATYFSDKKYEVQDLLDMLELSRSTYFRQRKKAISLFGVILWGYVLPEFISNMRLD

Mean predicted aligned error: 10.07 Å

pLDDT: mean 79.77, std 15.36, range [42.25, 96.5]